Protein AF-A0A8T7ERA0-F1 (afdb_monomer)

Solvent-accessible surface area (backbone atoms only — not comparable to full-atom values): 3638 Å² total; per-residue (Å²): 134,86,60,58,77,43,76,45,76,39,76,68,53,61,41,74,71,34,71,74,46,21,72,76,26,76,78,31,79,52,44,67,55,33,54,52,38,40,74,70,58,34,47,48,44,80,44,59,77,79,59,90,87,66,74,82,86,125

Foldseek 3Di:
DDAAEEEDEDQCPCLVVPVVNCVVCVPDPVPVVQVVCVVVRHNYDYDHDDDVPDDPDD

Mean predicted aligned error: 5.84 Å

pLDDT: mean 88.03, std 15.77, range [38.66, 98.19]

Nearest PDB structures (foldseek):
  1t0b-assembly2_E  TM=9.593E-01  e=1.163E-04  Geobacillus stearothermophilus
  6x5x-assembly1_A  TM=3.338E-01  e=1.326E+00  Bothrops moojeni
  4rkk-assembly1_C  TM=4.741E-01  e=8.120E+00  Homo sapiens
  8q52-assembly1_A  TM=3.740E-01  e=4.044E+00  Escherichia coli K-12
  4j4m-assembly2_B  TM=2.661E-01  e=6.144E+00  Protobothrops mucrosquamatus

Secondary structure (DSSP, 8-state):
-PPPEEEEE----HHHH-HHHHHH-TT-THHHHHHHHHHTT-EEEEE-PPPTT-----

Structure (mmCIF, N/CA/C/O backbone):
data_AF-A0A8T7ERA0-F1
#
_entry.id   AF-A0A8T7ERA0-F1
#
loop_
_atom_site.group_PDB
_atom_site.id
_atom_site.type_symbol
_atom_site.la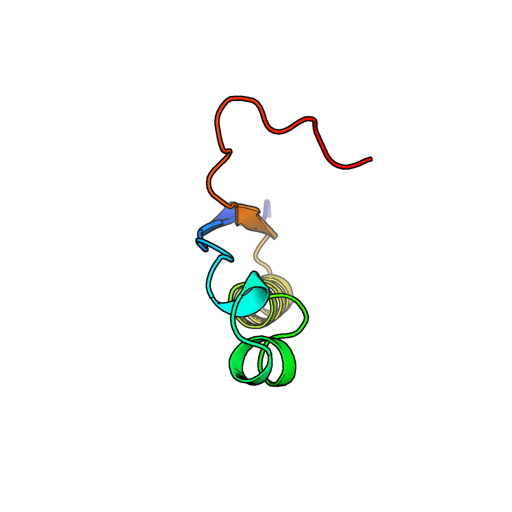bel_atom_id
_atom_site.label_alt_id
_atom_site.label_comp_id
_atom_site.label_asym_id
_atom_site.label_entity_id
_atom_site.label_seq_id
_atom_site.pdbx_PDB_ins_code
_atom_site.Cartn_x
_atom_site.Cartn_y
_atom_site.Cartn_z
_atom_site.occupancy
_atom_site.B_iso_or_equiv
_atom_site.auth_seq_id
_atom_site.auth_comp_id
_atom_site.auth_asym_id
_atom_site.auth_atom_id
_atom_site.pdbx_PDB_model_num
ATOM 1 N N . MET A 1 1 ? -17.686 2.246 15.529 1.00 77.25 1 MET A N 1
ATOM 2 C CA . MET A 1 1 ? -16.296 2.646 15.849 1.00 77.25 1 MET A CA 1
ATOM 3 C C . MET A 1 1 ? -15.653 3.163 14.575 1.00 77.25 1 MET A C 1
ATOM 5 O O . MET A 1 1 ? -15.915 2.591 13.525 1.00 77.25 1 MET A O 1
ATOM 9 N N . THR A 1 2 ? -14.874 4.241 14.640 1.00 89.19 2 THR A N 1
ATOM 10 C CA . THR A 1 2 ? -14.178 4.774 13.458 1.00 89.19 2 THR A CA 1
ATOM 11 C C . THR A 1 2 ? -12.917 3.946 13.199 1.00 89.19 2 THR A C 1
ATOM 13 O O . THR A 1 2 ? -12.123 3.795 14.130 1.00 89.19 2 THR A O 1
ATOM 16 N N . PRO A 1 3 ? -12.711 3.401 11.986 1.00 92.94 3 PRO A N 1
ATOM 17 C CA . PRO A 1 3 ? -11.536 2.589 11.689 1.00 92.94 3 PRO A CA 1
ATOM 18 C C . PRO A 1 3 ? -10.256 3.426 11.757 1.00 92.94 3 PRO A C 1
ATOM 20 O O . PRO A 1 3 ? -10.226 4.598 11.366 1.00 92.94 3 PRO A O 1
ATOM 23 N N . VAL A 1 4 ? -9.178 2.813 12.248 1.00 97.69 4 VAL A N 1
ATOM 24 C CA . VAL A 1 4 ? -7.856 3.444 12.274 1.00 97.69 4 VAL A CA 1
ATOM 25 C C . VAL A 1 4 ? -7.374 3.632 10.836 1.00 97.69 4 VAL A C 1
ATOM 27 O O . VAL A 1 4 ? -7.404 2.707 10.024 1.00 97.69 4 VAL A O 1
ATOM 30 N N . ARG A 1 5 ? -6.935 4.851 10.517 1.00 98.00 5 ARG A N 1
ATOM 31 C CA . ARG A 1 5 ? -6.447 5.214 9.183 1.00 98.00 5 ARG A CA 1
ATOM 32 C C . ARG A 1 5 ? -4.964 4.892 9.075 1.00 98.00 5 ARG A C 1
ATOM 34 O O . ARG A 1 5 ? -4.168 5.443 9.832 1.00 98.00 5 ARG A O 1
ATOM 41 N N . VAL A 1 6 ? -4.595 4.062 8.106 1.00 97.81 6 VAL A N 1
ATOM 42 C CA . VAL A 1 6 ? -3.210 3.636 7.878 1.00 97.81 6 VAL A CA 1
ATOM 43 C C . VAL A 1 6 ? -2.760 4.096 6.497 1.00 97.81 6 VAL A C 1
ATOM 45 O O . VAL A 1 6 ? -3.486 3.972 5.512 1.00 97.81 6 VAL A O 1
ATOM 48 N N . THR A 1 7 ? -1.558 4.659 6.411 1.00 97.44 7 THR A N 1
ATOM 49 C CA . THR A 1 7 ? -0.924 4.975 5.127 1.00 97.44 7 THR A CA 1
ATOM 50 C C . THR A 1 7 ? 0.297 4.087 4.966 1.00 97.44 7 THR A C 1
ATOM 52 O O . THR A 1 7 ? 1.252 4.204 5.727 1.00 97.44 7 THR A O 1
ATOM 55 N N . VAL A 1 8 ? 0.248 3.198 3.979 1.00 96.69 8 VAL A N 1
ATOM 56 C CA . VAL A 1 8 ? 1.360 2.328 3.602 1.00 96.69 8 VAL A CA 1
ATOM 57 C C . VAL A 1 8 ? 2.221 3.088 2.604 1.00 96.69 8 VAL A C 1
ATOM 59 O O . VAL A 1 8 ? 1.773 3.402 1.501 1.00 96.69 8 VAL A O 1
ATOM 62 N N . TRP A 1 9 ? 3.444 3.425 3.000 1.00 96.06 9 TRP A N 1
ATOM 63 C CA . TRP A 1 9 ? 4.382 4.115 2.124 1.00 96.06 9 TRP A CA 1
ATOM 64 C C . TRP A 1 9 ? 5.195 3.102 1.321 1.00 96.06 9 TRP A C 1
ATOM 66 O O . TRP A 1 9 ? 5.808 2.205 1.895 1.00 96.06 9 TRP A O 1
ATOM 76 N N . ASN A 1 10 ? 5.217 3.258 0.000 1.00 92.94 10 ASN A N 1
ATOM 77 C CA . ASN A 1 10 ? 6.069 2.474 -0.885 1.00 92.94 10 ASN A CA 1
ATO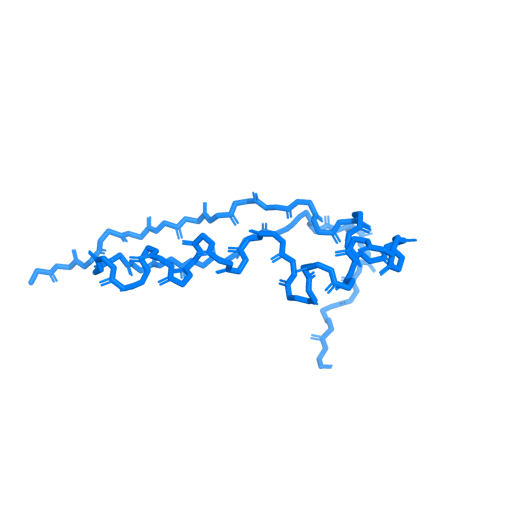M 78 C C . ASN A 1 10 ? 6.627 3.354 -1.997 1.00 92.94 10 ASN A C 1
ATOM 80 O O . ASN A 1 10 ? 5.898 4.137 -2.610 1.00 92.94 10 ASN A O 1
ATOM 84 N N . GLU A 1 11 ? 7.909 3.174 -2.306 1.00 90.88 11 GLU A N 1
ATOM 85 C CA . GLU A 1 11 ? 8.571 3.932 -3.363 1.00 90.88 11 GLU A CA 1
ATOM 86 C C . GLU A 1 11 ? 7.937 3.654 -4.737 1.00 90.88 11 GLU A C 1
ATOM 88 O O . GLU A 1 11 ? 7.832 4.557 -5.569 1.00 90.88 11 GLU A O 1
ATOM 93 N N . PHE A 1 12 ? 7.483 2.413 -4.953 1.00 92.25 12 PHE A N 1
ATOM 94 C CA . PHE A 1 12 ? 6.876 1.927 -6.196 1.00 92.25 12 PHE A CA 1
ATOM 95 C C . PHE A 1 12 ? 7.754 2.175 -7.440 1.00 92.25 12 PHE A C 1
ATOM 97 O O . PHE A 1 12 ? 7.283 2.529 -8.525 1.00 92.25 12 PHE A O 1
ATOM 104 N N . ARG A 1 13 ? 9.080 2.062 -7.277 1.00 89.38 13 ARG A N 1
ATOM 105 C CA . ARG A 1 13 ? 10.076 2.314 -8.337 1.00 89.38 13 ARG A CA 1
ATOM 106 C C . ARG A 1 13 ? 10.635 1.030 -8.914 1.00 89.38 13 ARG A C 1
ATOM 108 O O . ARG A 1 13 ? 10.800 0.949 -10.131 1.00 89.38 13 ARG A O 1
ATOM 115 N N . HIS A 1 14 ? 10.931 0.053 -8.064 1.00 87.81 14 HIS A N 1
ATOM 116 C CA . HIS A 1 14 ? 11.487 -1.226 -8.491 1.00 87.81 14 HIS A CA 1
ATOM 117 C C . HIS A 1 14 ? 10.467 -2.021 -9.300 1.00 87.81 14 HIS A C 1
ATOM 119 O O . HIS A 1 14 ? 10.807 -2.546 -10.356 1.00 87.81 14 HIS A O 1
ATOM 125 N N . GLU A 1 15 ? 9.207 -1.992 -8.881 1.00 89.88 15 GLU A N 1
ATOM 126 C CA . GLU A 1 15 ? 8.087 -2.639 -9.566 1.00 89.88 15 GLU A CA 1
ATOM 127 C C . GLU A 1 15 ? 7.806 -2.006 -10.936 1.00 89.88 15 GLU A C 1
ATOM 129 O O . GLU A 1 15 ? 7.303 -2.668 -11.831 1.00 89.88 15 GLU A O 1
ATOM 134 N N . ARG A 1 16 ? 8.186 -0.736 -11.141 1.00 86.56 16 ARG A N 1
ATOM 135 C CA . ARG A 1 16 ? 8.062 -0.042 -12.436 1.00 86.56 16 ARG A CA 1
ATOM 136 C C . ARG A 1 16 ? 9.265 -0.216 -13.364 1.00 86.56 16 ARG A C 1
ATOM 138 O O . ARG A 1 16 ? 9.170 0.129 -14.537 1.00 86.56 16 ARG A O 1
ATOM 145 N N . ARG A 1 17 ? 10.420 -0.636 -12.840 1.00 91.19 17 ARG A N 1
ATOM 146 C CA . ARG A 1 17 ? 11.699 -0.678 -13.579 1.00 91.19 17 ARG A CA 1
ATOM 147 C C . ARG A 1 17 ? 12.221 -2.089 -13.809 1.00 91.19 17 ARG A C 1
ATOM 149 O O . ARG A 1 17 ? 13.019 -2.283 -14.717 1.00 91.19 17 ARG A O 1
ATOM 156 N N . SER A 1 18 ? 11.811 -3.046 -12.984 1.00 93.94 18 SER A N 1
ATOM 157 C CA . SER A 1 18 ? 12.249 -4.433 -13.064 1.00 93.94 18 SER A CA 1
ATOM 158 C C . SER A 1 18 ? 11.066 -5.334 -13.420 1.00 93.94 18 SER A C 1
ATOM 160 O O . SER A 1 18 ? 10.204 -5.549 -12.564 1.00 93.94 18 SER A O 1
ATOM 162 N N . PRO A 1 19 ? 11.028 -5.902 -14.640 1.00 93.62 19 PRO A N 1
ATOM 163 C CA . PRO A 1 19 ? 9.962 -6.811 -15.063 1.00 93.62 19 PRO A CA 1
ATOM 164 C C . PRO A 1 19 ? 9.803 -8.021 -14.137 1.00 93.62 19 PRO A C 1
ATOM 166 O O . PRO A 1 19 ? 8.688 -8.451 -13.866 1.00 93.62 19 PRO A O 1
ATOM 169 N N . HIS A 1 20 ? 10.910 -8.530 -13.589 1.00 95.81 20 HIS A N 1
ATOM 170 C CA . HIS A 1 20 ? 10.888 -9.630 -12.624 1.00 95.81 20 HIS A CA 1
ATOM 171 C C . HIS A 1 20 ? 10.151 -9.248 -11.331 1.00 95.81 20 HIS A C 1
ATOM 173 O O . HIS A 1 20 ? 9.373 -10.032 -10.802 1.00 95.81 20 HIS A O 1
ATOM 179 N N . ILE A 1 21 ? 10.363 -8.030 -10.825 1.00 92.81 21 ILE A N 1
ATOM 180 C CA . ILE A 1 21 ? 9.670 -7.556 -9.620 1.00 92.81 21 ILE A CA 1
ATOM 181 C C . ILE A 1 21 ? 8.206 -7.238 -9.930 1.00 92.81 21 ILE A C 1
ATOM 183 O O . ILE A 1 21 ? 7.340 -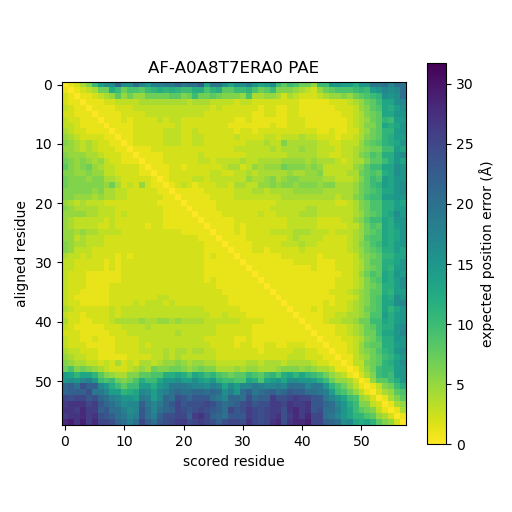7.572 -9.128 1.00 92.81 21 ILE A O 1
ATOM 187 N N . GLN A 1 22 ? 7.918 -6.654 -11.095 1.00 94.31 22 GLN A N 1
ATOM 188 C CA . GLN A 1 22 ? 6.548 -6.408 -11.547 1.00 94.31 22 GLN A CA 1
ATOM 189 C C . GLN A 1 22 ? 5.743 -7.707 -11.682 1.00 94.31 22 GLN A C 1
ATOM 191 O O . GLN A 1 22 ? 4.563 -7.726 -11.356 1.00 94.31 22 GLN A O 1
ATOM 196 N N . ALA A 1 23 ? 6.374 -8.801 -12.120 1.00 95.81 23 ALA A N 1
ATOM 197 C CA . ALA A 1 23 ? 5.724 -10.107 -12.211 1.00 95.81 23 ALA A CA 1
ATOM 198 C C . ALA A 1 23 ? 5.300 -10.657 -10.836 1.00 95.81 23 ALA A C 1
ATOM 200 O O . ALA A 1 23 ? 4.289 -11.345 -10.741 1.00 95.81 23 ALA A O 1
ATOM 201 N N . ILE A 1 24 ? 6.048 -10.337 -9.774 1.00 96.31 24 ILE A N 1
ATOM 202 C CA . ILE A 1 24 ? 5.730 -10.744 -8.395 1.00 96.31 24 ILE A CA 1
ATOM 203 C C . ILE A 1 24 ? 4.715 -9.778 -7.766 1.00 96.31 24 ILE A C 1
ATOM 205 O O . ILE A 1 24 ? 3.759 -10.201 -7.122 1.00 96.31 24 ILE A O 1
ATOM 209 N N . TYR A 1 25 ? 4.913 -8.474 -7.965 1.00 95.62 25 TYR A N 1
ATOM 210 C CA . TYR A 1 25 ? 4.107 -7.403 -7.385 1.00 95.62 25 TYR A CA 1
ATOM 211 C C . TYR A 1 25 ? 3.533 -6.501 -8.487 1.00 95.62 25 TYR A C 1
ATOM 213 O O . TYR A 1 25 ? 3.974 -5.355 -8.635 1.00 95.62 25 TYR A O 1
ATOM 221 N N . PRO A 1 26 ? 2.530 -6.973 -9.251 1.00 93.06 26 PRO A N 1
ATOM 222 C CA . PRO A 1 26 ? 1.991 -6.230 -10.394 1.00 93.06 26 PRO A CA 1
ATOM 223 C C . PRO A 1 26 ? 1.349 -4.904 -9.980 1.00 93.06 26 PRO A C 1
ATOM 225 O O . PRO A 1 26 ? 1.433 -3.916 -10.707 1.00 93.06 26 PRO A O 1
ATOM 228 N N . ASN A 1 27 ? 0.787 -4.871 -8.771 1.00 93.31 27 ASN A N 1
ATOM 229 C CA . ASN A 1 27 ? 0.166 -3.694 -8.165 1.00 93.31 27 ASN A CA 1
ATOM 230 C C . ASN A 1 27 ? 1.069 -3.040 -7.103 1.00 93.31 27 ASN A C 1
ATOM 232 O O . ASN A 1 27 ? 0.619 -2.205 -6.330 1.00 93.31 27 ASN A O 1
ATOM 236 N N . GLY A 1 28 ? 2.348 -3.424 -7.048 1.00 93.81 28 GLY A N 1
ATOM 237 C CA . GLY A 1 28 ? 3.304 -2.953 -6.051 1.00 93.81 28 GLY A CA 1
ATOM 238 C C . GLY A 1 28 ? 3.253 -3.707 -4.723 1.00 93.81 28 GLY A C 1
ATOM 239 O O . GLY A 1 28 ? 2.235 -4.279 -4.334 1.00 93.81 28 GLY A O 1
ATOM 240 N N . LEU A 1 29 ? 4.372 -3.684 -3.995 1.00 94.88 29 LEU A N 1
ATOM 241 C CA . LEU A 1 29 ? 4.520 -4.411 -2.724 1.00 94.88 29 LEU A CA 1
ATOM 242 C C . LEU A 1 29 ? 3.592 -3.885 -1.613 1.00 94.88 29 LEU A C 1
ATOM 244 O O . LEU A 1 29 ? 3.299 -4.577 -0.642 1.00 94.88 29 LEU A O 1
ATOM 248 N N . HIS A 1 30 ? 3.084 -2.664 -1.765 1.00 96.00 30 HIS A N 1
ATOM 249 C CA . HIS A 1 30 ? 2.108 -2.081 -0.851 1.00 96.00 30 HIS A CA 1
ATOM 250 C C . HIS A 1 30 ? 0.727 -2.738 -0.937 1.00 96.00 30 HIS A C 1
ATOM 252 O O . HIS A 1 30 ? 0.000 -2.696 0.054 1.00 96.00 30 HIS A O 1
ATOM 258 N N . GLN A 1 31 ? 0.357 -3.340 -2.073 1.00 97.19 31 GLN A N 1
ATOM 259 C CA . GLN A 1 31 ? -0.998 -3.855 -2.265 1.00 97.19 31 GLN A CA 1
ATOM 260 C C . GLN A 1 31 ? -1.333 -5.020 -1.313 1.00 97.19 31 GLN A C 1
ATOM 262 O O . GLN A 1 31 ? -2.316 -4.891 -0.586 1.00 97.19 31 GLN A O 1
ATOM 267 N N . PRO A 1 32 ? -0.501 -6.076 -1.175 1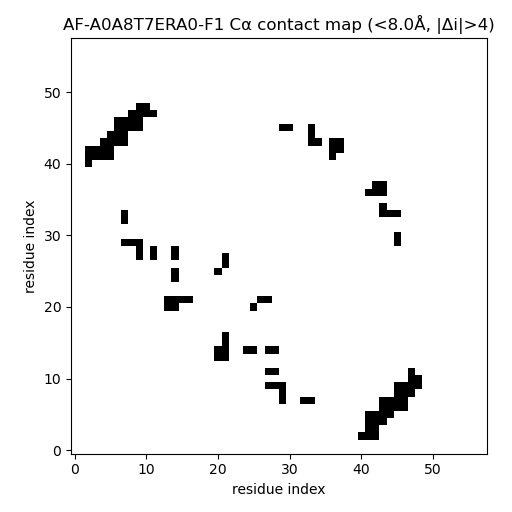.00 97.44 32 PRO A N 1
ATOM 268 C CA . PRO A 1 32 ? -0.769 -7.151 -0.212 1.00 97.44 32 PRO A CA 1
ATOM 269 C C . PRO A 1 32 ? -0.894 -6.667 1.242 1.00 97.44 32 PRO A C 1
ATOM 271 O O . PRO A 1 32 ? -1.681 -7.204 2.019 1.00 97.44 32 PRO A O 1
ATOM 274 N N . ILE A 1 33 ? -0.136 -5.629 1.615 1.00 97.50 33 ILE A N 1
ATOM 275 C CA . ILE A 1 33 ? -0.184 -5.031 2.958 1.00 97.50 33 ILE A CA 1
ATOM 276 C C . ILE A 1 33 ? -1.517 -4.302 3.163 1.00 97.50 33 ILE A C 1
ATOM 278 O O . ILE A 1 33 ? -2.152 -4.453 4.205 1.00 97.50 33 ILE A O 1
ATOM 282 N N . ILE A 1 34 ? -1.954 -3.521 2.172 1.00 98.12 34 ILE A N 1
ATOM 283 C CA . ILE A 1 34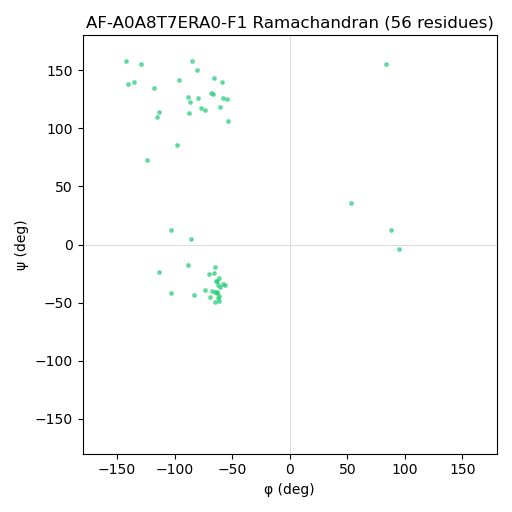 ? -3.239 -2.812 2.202 1.00 98.12 34 ILE A CA 1
ATOM 284 C C . ILE A 1 34 ? -4.397 -3.804 2.286 1.00 98.12 34 ILE A C 1
ATOM 286 O O . ILE A 1 34 ? -5.283 -3.618 3.117 1.00 98.12 34 ILE A O 1
ATOM 290 N N . ASP A 1 35 ? -4.370 -4.863 1.476 1.00 98.00 35 ASP A N 1
ATOM 291 C CA . ASP A 1 35 ? -5.425 -5.878 1.443 1.00 98.00 35 ASP A CA 1
ATOM 292 C C . ASP A 1 35 ? -5.560 -6.573 2.801 1.00 98.00 35 ASP A C 1
ATOM 294 O O . ASP A 1 35 ? -6.665 -6.699 3.333 1.00 98.00 35 ASP A O 1
ATOM 298 N N . HIS A 1 36 ? -4.431 -6.939 3.416 1.00 98.19 36 HIS A N 1
A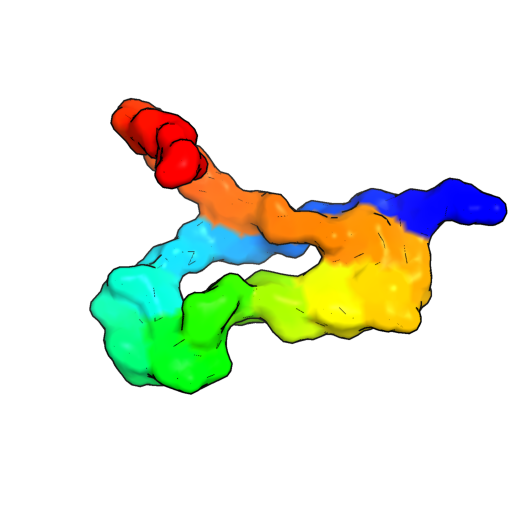TOM 299 C CA . HIS A 1 36 ? -4.419 -7.518 4.755 1.00 98.19 36 HIS A CA 1
ATOM 300 C C . HIS A 1 36 ? -4.988 -6.557 5.811 1.00 98.19 36 HIS A C 1
ATOM 302 O O . HIS A 1 36 ? -5.853 -6.939 6.598 1.00 98.19 36 HIS A O 1
ATOM 308 N N . LEU A 1 37 ? -4.539 -5.298 5.818 1.00 97.94 37 LEU A N 1
ATOM 309 C CA . L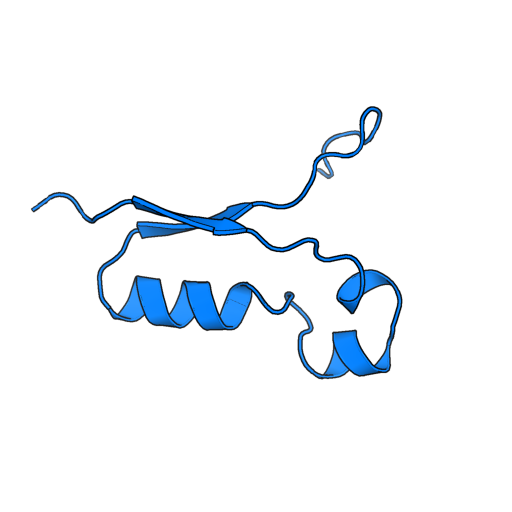EU A 1 37 ? -4.997 -4.293 6.782 1.00 97.94 37 LEU A CA 1
ATOM 310 C C . LEU A 1 37 ? -6.493 -3.988 6.631 1.00 97.94 37 LEU A C 1
ATOM 312 O O . LEU A 1 37 ? -7.203 -3.885 7.629 1.00 97.94 37 LEU A O 1
ATOM 316 N N . ASN A 1 38 ? -6.990 -3.888 5.400 1.00 97.50 38 ASN A N 1
ATOM 317 C CA . ASN A 1 38 ? -8.414 -3.692 5.146 1.00 97.50 38 ASN A CA 1
ATOM 318 C C . ASN A 1 38 ? -9.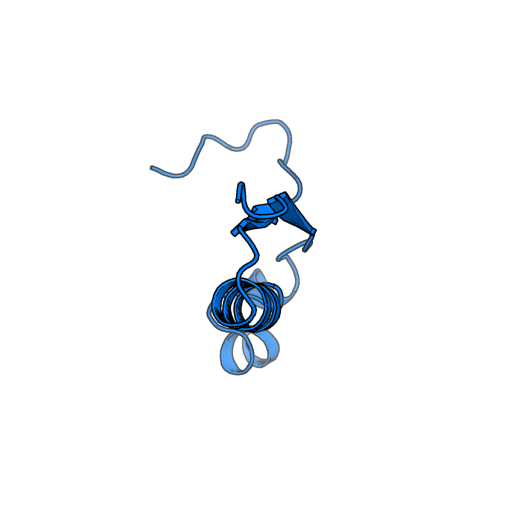235 -4.903 5.617 1.00 97.50 38 ASN A C 1
ATOM 320 O O . ASN A 1 38 ? -10.267 -4.722 6.263 1.00 97.50 38 ASN A O 1
ATOM 324 N N . GLY A 1 39 ? -8.749 -6.129 5.383 1.00 97.38 39 GLY A N 1
ATOM 325 C CA . GLY A 1 39 ? -9.364 -7.352 5.912 1.00 97.38 39 GLY A CA 1
ATOM 326 C C . GLY A 1 39 ? -9.392 -7.414 7.445 1.00 97.38 39 GLY A C 1
ATOM 327 O O . GLY A 1 39 ? -10.317 -7.980 8.023 1.00 97.38 39 GLY A O 1
ATOM 328 N N . ALA A 1 40 ? -8.425 -6.778 8.110 1.00 97.44 40 ALA A N 1
ATOM 329 C CA . ALA A 1 40 ? -8.353 -6.656 9.566 1.00 97.44 40 ALA A CA 1
ATOM 330 C C . ALA A 1 40 ? -9.159 -5.468 10.144 1.00 97.44 40 ALA A C 1
ATOM 332 O O . ALA A 1 40 ? -9.108 -5.221 11.349 1.00 97.44 40 ALA A O 1
ATOM 333 N N . GLY A 1 41 ? -9.908 -4.726 9.317 1.00 96.81 41 GLY A N 1
ATOM 334 C CA . GLY A 1 41 ? -10.779 -3.630 9.762 1.00 96.81 41 GLY A CA 1
ATOM 335 C C . GLY A 1 41 ? -10.110 -2.252 9.853 1.00 96.81 41 GLY A C 1
ATOM 336 O O . GLY A 1 41 ? -10.689 -1.321 10.419 1.00 96.81 41 GLY A O 1
ATOM 337 N N . PHE A 1 42 ? -8.909 -2.090 9.294 1.00 98.12 42 PHE A N 1
ATOM 338 C CA . PHE A 1 42 ? -8.269 -0.784 9.132 1.00 98.12 42 PHE A CA 1
ATOM 339 C C . PHE A 1 42 ? -8.747 -0.091 7.851 1.00 98.12 42 PHE A C 1
ATOM 341 O O . PHE A 1 42 ? -9.190 -0.730 6.904 1.00 98.12 42 PHE A O 1
ATOM 348 N N . ALA A 1 43 ? -8.614 1.236 7.801 1.00 97.81 43 ALA A N 1
ATOM 349 C CA . ALA A 1 43 ? -8.770 2.005 6.570 1.00 97.81 43 ALA A CA 1
ATOM 350 C C . ALA A 1 43 ? -7.378 2.285 5.982 1.00 97.81 43 ALA A C 1
ATOM 352 O O . ALA A 1 43 ? -6.768 3.318 6.285 1.00 97.81 43 ALA A O 1
ATOM 353 N N . ALA A 1 44 ? -6.849 1.341 5.199 1.00 98.00 44 ALA A N 1
ATOM 354 C CA . ALA A 1 44 ? -5.501 1.407 4.641 1.00 98.00 44 ALA A CA 1
ATOM 355 C C . ALA A 1 44 ? -5.480 1.954 3.206 1.00 98.00 44 ALA A C 1
ATOM 357 O O . ALA A 1 44 ? -6.333 1.639 2.377 1.00 98.00 44 ALA A O 1
ATOM 358 N N . ARG A 1 45 ? -4.466 2.770 2.899 1.00 96.69 45 ARG A N 1
ATOM 359 C CA . ARG A 1 45 ? -4.201 3.296 1.550 1.00 96.69 45 ARG A CA 1
ATOM 360 C C . ARG A 1 45 ? -2.710 3.372 1.254 1.00 96.69 45 ARG A C 1
ATOM 362 O O . ARG A 1 45 ? -1.902 3.496 2.174 1.00 96.69 45 ARG A O 1
ATOM 369 N N . ALA A 1 46 ? -2.363 3.388 -0.027 1.00 95.69 46 ALA A N 1
ATOM 370 C CA . ALA A 1 46 ? -0.995 3.599 -0.479 1.00 95.69 46 ALA A CA 1
ATOM 371 C C . ALA A 1 46 ? -0.615 5.087 -0.474 1.00 95.69 46 ALA A C 1
ATOM 373 O O . ALA A 1 46 ? -1.444 5.964 -0.732 1.00 95.69 46 ALA A O 1
ATOM 374 N N . ALA A 1 47 ? 0.666 5.362 -0.255 1.00 95.00 47 ALA A N 1
ATOM 375 C CA . ALA A 1 47 ? 1.306 6.609 -0.639 1.00 95.00 47 ALA A CA 1
ATOM 376 C C . ALA A 1 47 ? 2.658 6.311 -1.288 1.00 95.00 47 ALA A C 1
ATOM 378 O O . ALA A 1 47 ? 3.418 5.469 -0.812 1.00 95.00 47 ALA A O 1
ATOM 379 N N . SER A 1 48 ? 2.972 7.052 -2.345 1.00 88.88 48 SER A N 1
ATOM 380 C CA . SER A 1 48 ? 4.259 6.976 -3.032 1.00 88.88 48 SER A CA 1
ATOM 381 C C . SER A 1 48 ? 4.861 8.371 -3.189 1.00 88.88 48 SER A C 1
ATOM 383 O O . SER A 1 48 ? 4.117 9.361 -3.191 1.00 88.88 48 SER A O 1
ATOM 385 N N . PRO A 1 49 ? 6.196 8.488 -3.311 1.00 89.50 49 PRO A N 1
ATOM 386 C CA . PRO A 1 49 ? 6.848 9.771 -3.532 1.00 89.50 49 PRO A CA 1
ATOM 387 C C . PRO A 1 49 ? 6.270 10.481 -4.759 1.00 89.50 49 PRO A C 1
ATOM 389 O O . PRO A 1 49 ? 6.291 9.950 -5.871 1.00 89.50 49 PRO A O 1
ATOM 392 N N . ARG A 1 50 ? 5.803 11.720 -4.583 1.00 71.69 50 ARG A N 1
ATOM 393 C CA . ARG A 1 50 ? 5.489 12.596 -5.716 1.00 71.69 50 ARG A CA 1
ATOM 394 C C . ARG A 1 50 ? 6.798 13.142 -6.270 1.00 71.69 50 ARG A C 1
ATOM 396 O O . ARG A 1 50 ? 7.504 13.867 -5.573 1.00 71.69 50 ARG A O 1
ATOM 403 N N . ARG A 1 51 ? 7.131 12.833 -7.526 1.00 57.09 51 ARG A N 1
ATOM 404 C CA . ARG A 1 51 ? 8.186 13.590 -8.214 1.00 57.09 51 ARG A CA 1
ATOM 405 C C . ARG A 1 51 ? 7.678 15.015 -8.457 1.00 57.09 51 ARG A C 1
ATOM 407 O O . ARG A 1 51 ? 6.588 15.155 -9.017 1.00 57.09 51 ARG A O 1
ATOM 414 N N . PRO A 1 52 ? 8.445 16.062 -8.109 1.00 47.28 52 PRO A N 1
ATOM 415 C CA . PRO A 1 52 ? 8.118 17.409 -8.555 1.00 47.28 52 PRO A CA 1
ATOM 416 C C . PRO A 1 52 ? 8.072 17.428 -10.093 1.00 47.28 52 PRO A C 1
ATOM 418 O O . PRO A 1 52 ? 8.992 16.942 -10.750 1.00 47.28 52 PRO A O 1
ATOM 421 N N . GLY A 1 53 ? 6.956 17.904 -10.657 1.00 62.38 53 GLY A N 1
ATOM 422 C CA . GLY A 1 53 ? 6.710 17.978 -12.105 1.00 62.38 53 GLY A CA 1
ATOM 423 C C . GLY A 1 53 ? 5.946 16.804 -12.737 1.00 62.38 53 GLY A C 1
ATOM 424 O O . GLY A 1 53 ? 5.631 16.868 -13.923 1.00 62.38 53 GLY A O 1
ATOM 425 N N . ALA A 1 54 ? 5.603 15.748 -11.990 1.00 53.03 54 ALA A N 1
ATOM 426 C CA . ALA A 1 54 ? 4.708 14.710 -12.504 1.00 53.03 54 ALA A CA 1
ATOM 427 C C . ALA A 1 54 ? 3.264 15.244 -12.548 1.00 53.03 54 ALA A C 1
ATOM 429 O O . ALA A 1 54 ? 2.690 15.569 -11.505 1.00 53.03 54 ALA A O 1
ATOM 430 N N . ARG A 1 55 ? 2.682 15.367 -13.751 1.00 46.50 55 ARG A N 1
ATOM 431 C CA . ARG A 1 55 ? 1.235 15.599 -13.895 1.00 46.50 55 ARG A CA 1
ATOM 432 C C . ARG A 1 55 ? 0.497 14.432 -13.233 1.00 46.50 55 ARG A C 1
ATOM 434 O O . ARG A 1 55 ? 0.962 13.307 -13.399 1.00 46.50 55 ARG A O 1
ATOM 441 N N . PRO A 1 56 ? -0.610 14.679 -12.510 1.00 47.72 56 PRO A N 1
ATOM 442 C CA . PRO A 1 56 ? -1.427 13.593 -12.002 1.00 47.72 56 PRO A CA 1
ATOM 443 C C . PRO A 1 56 ? -1.926 12.788 -13.199 1.00 47.72 56 PRO A C 1
ATOM 445 O O . PRO A 1 56 ? -2.583 13.319 -14.096 1.00 47.72 56 PRO A O 1
ATOM 448 N N . ASP A 1 57 ? -1.514 11.535 -13.214 1.00 55.19 57 ASP A N 1
ATOM 449 C CA . ASP A 1 57 ? 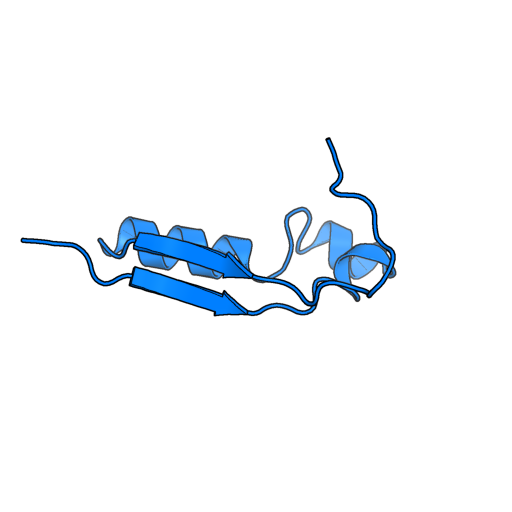-1.971 10.463 -14.068 1.00 55.19 57 ASP A CA 1
ATOM 450 C C . ASP A 1 57 ? -3.503 10.407 -13.918 1.00 55.19 57 ASP A C 1
ATOM 452 O O . ASP A 1 57 ? -4.018 10.079 -12.847 1.00 55.19 57 ASP A O 1
ATOM 456 N N . ARG A 1 58 ? -4.207 10.882 -14.954 1.00 38.66 58 ARG A N 1
ATOM 457 C CA . ARG A 1 58 ? -5.655 10.729 -15.133 1.00 38.66 58 ARG A CA 1
ATOM 458 C C . ARG A 1 58 ? -5.940 9.383 -15.771 1.00 38.66 58 ARG A C 1
ATOM 460 O O . ARG A 1 58 ? -5.161 9.020 -16.680 1.00 38.66 58 ARG A O 1
#

Sequence (58 aa):
MTPVRVTVWNEFRHERRSPHIQAIYPNGLHQPIIDHLNGAGFAARAASPRRPGARPDR

Radius of gyration: 13.31 Å; Cα contacts (8 Å, |Δi|>4): 63; chains: 1; bounding box: 28×29×31 Å